Protein AF-A0AAN6XTU7-F1 (afdb_monomer_lite)

pLDDT: mean 77.51, std 16.93, range [44.97, 95.0]

Secondary structure (DSSP, 8-state):
-------TTTTS-------GGGS-HHHHHHHHHTTS-S---------TT-PPPHHHHHHHHHHTT-HHHHHHHGGGG-SB----SSHHHHHHHHHHHT-TTTGGG--B-

Foldseek 3Di:
DDDDDDDPPPPPPPPPDDDPVPDDLVVVLVVLVVLLPDPPPDPVPPPVPPDDDPSLVVLVVQLVPDVSSVQSSQLSNDQEQDADPDPVSVVVVVVQCPDPRHNVNHNYD

Structure (mmCIF, N/CA/C/O backbone):
data_AF-A0AAN6XTU7-F1
#
_entry.id   AF-A0AAN6XTU7-F1
#
loop_
_atom_site.group_PDB
_atom_site.id
_atom_site.type_symbol
_atom_site.label_atom_id
_atom_site.label_alt_id
_atom_site.label_comp_id
_atom_site.label_asym_id
_atom_site.label_entity_id
_atom_site.label_seq_id
_atom_site.pdbx_PDB_ins_code
_atom_site.Cartn_x
_atom_site.Cartn_y
_atom_site.Cartn_z
_atom_site.occupancy
_atom_site.B_iso_or_equiv
_atom_site.auth_seq_id
_atom_site.auth_comp_id
_atom_site.auth_asym_id
_atom_site.auth_atom_id
_atom_site.pdbx_PDB_model_num
ATOM 1 N N . MET A 1 1 ? -39.529 42.799 36.077 1.00 45.28 1 MET A N 1
ATOM 2 C CA . MET A 1 1 ? -39.471 42.669 34.604 1.00 45.28 1 MET A CA 1
ATOM 3 C C . MET A 1 1 ? -38.025 42.822 34.174 1.00 45.28 1 MET A C 1
ATOM 5 O O . MET A 1 1 ? -37.366 43.715 34.679 1.00 45.28 1 MET A O 1
ATOM 9 N N . GLY A 1 2 ? -37.538 41.940 33.304 1.00 44.97 2 GLY A N 1
ATOM 10 C CA . GLY A 1 2 ? -36.159 41.968 32.811 1.00 44.97 2 GLY A CA 1
ATOM 11 C C . GLY A 1 2 ? -35.688 40.584 32.377 1.00 44.97 2 GLY A C 1
ATOM 12 O O . GLY A 1 2 ? -34.662 40.107 32.843 1.00 44.97 2 GLY A O 1
ATOM 13 N N . ARG A 1 3 ? -36.495 39.892 31.558 1.00 47.16 3 ARG A N 1
ATOM 14 C CA . ARG A 1 3 ? -36.082 38.654 30.888 1.00 47.16 3 ARG A CA 1
ATOM 15 C C . ARG A 1 3 ? -35.037 39.038 29.842 1.00 47.16 3 ARG A C 1
ATOM 17 O O . ARG A 1 3 ? -35.376 39.748 28.902 1.00 47.16 3 ARG A O 1
ATOM 24 N N . TYR A 1 4 ? -33.803 38.575 30.005 1.00 46.84 4 TYR A N 1
ATOM 25 C CA . TYR A 1 4 ? -32.822 38.594 28.923 1.00 46.84 4 TYR A CA 1
ATOM 26 C C . TYR A 1 4 ? -33.311 37.662 27.802 1.00 46.84 4 TYR A C 1
ATOM 28 O O . TYR A 1 4 ? -33.557 36.483 28.075 1.00 46.84 4 TYR A O 1
ATOM 36 N N . PRO A 1 5 ? -33.504 38.158 26.567 1.00 54.94 5 PRO A N 1
ATOM 37 C CA . PRO A 1 5 ? -33.937 37.328 25.460 1.00 54.94 5 PRO A CA 1
ATOM 38 C C . PRO A 1 5 ? -32.727 36.622 24.835 1.00 54.94 5 PRO A C 1
ATOM 40 O O . PRO A 1 5 ? -31.726 37.247 24.508 1.00 54.94 5 PRO A O 1
ATOM 43 N N . ASN A 1 6 ? -32.851 35.304 24.691 1.00 54.44 6 ASN A N 1
ATOM 44 C CA . ASN A 1 6 ? -32.415 34.513 23.538 1.00 54.44 6 ASN A CA 1
ATOM 45 C C . ASN A 1 6 ? -31.136 34.980 22.814 1.00 54.44 6 ASN A C 1
ATOM 47 O O . ASN A 1 6 ? -31.210 35.685 21.812 1.00 54.44 6 ASN A O 1
ATOM 51 N N . HIS A 1 7 ? -29.975 34.483 23.249 1.00 48.94 7 HIS A N 1
ATOM 52 C CA . HIS A 1 7 ? -28.794 34.412 22.383 1.00 48.94 7 HIS A CA 1
ATOM 53 C C . HIS A 1 7 ? -28.867 33.096 21.580 1.00 48.94 7 HIS A C 1
ATOM 55 O O . HIS A 1 7 ? -28.902 32.031 22.207 1.00 48.94 7 HIS A O 1
ATOM 61 N N . PRO A 1 8 ? -28.892 33.112 20.234 1.00 55.91 8 PRO A N 1
ATOM 62 C CA . PRO A 1 8 ? -29.036 31.904 19.416 1.00 55.91 8 PRO A CA 1
ATOM 63 C C . PRO A 1 8 ? -27.720 31.128 19.196 1.00 55.91 8 PRO A C 1
ATOM 65 O O . PRO A 1 8 ? -27.681 30.217 18.378 1.00 55.91 8 PRO A O 1
ATOM 68 N N . ASP A 1 9 ? -26.650 31.416 19.944 1.00 51.47 9 ASP A N 1
ATOM 69 C CA . ASP A 1 9 ? -25.295 30.929 19.612 1.00 51.47 9 ASP A CA 1
ATOM 70 C C . ASP A 1 9 ? -24.795 29.747 20.459 1.00 51.47 9 ASP A C 1
ATOM 72 O O . ASP A 1 9 ? -23.623 29.372 20.413 1.00 51.47 9 ASP A O 1
ATOM 76 N N . ARG A 1 10 ? -25.664 29.110 21.253 1.00 47.78 10 ARG A N 1
ATOM 77 C CA . ARG A 1 10 ? -25.249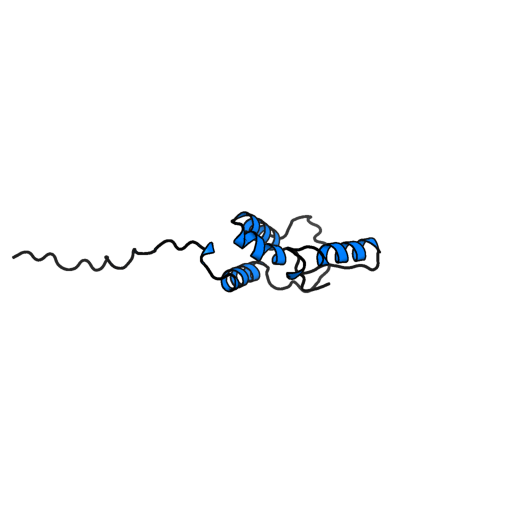 28.021 22.161 1.00 47.78 10 ARG A CA 1
ATOM 78 C C . ARG A 1 10 ? -25.192 26.617 21.547 1.00 47.78 10 ARG A C 1
ATOM 80 O O . ARG A 1 10 ? -24.888 25.678 22.276 1.00 47.78 10 ARG A O 1
ATOM 87 N N . LEU A 1 11 ? -25.420 26.451 20.242 1.00 53.47 11 LEU A N 1
ATOM 88 C CA . LEU A 1 11 ? -25.423 25.126 19.596 1.00 53.47 11 LEU A CA 1
ATOM 89 C C . LEU A 1 11 ? -24.206 24.816 18.705 1.00 53.47 11 LEU A C 1
ATOM 91 O O . LEU A 1 11 ? -24.193 23.760 18.081 1.00 53.47 11 LEU A O 1
ATOM 95 N N . LEU A 1 12 ? -23.171 25.665 18.650 1.00 51.28 12 LEU A N 1
ATOM 96 C CA . LEU A 1 12 ? -22.095 25.499 17.654 1.00 51.28 12 LEU A CA 1
ATOM 97 C C . LEU A 1 12 ? -20.736 24.964 18.140 1.00 51.28 12 LEU A C 1
ATOM 99 O O . LEU A 1 12 ? -19.841 24.825 17.314 1.00 51.28 12 LEU A O 1
ATOM 103 N N . TRP A 1 13 ? -20.528 24.614 19.416 1.00 48.19 13 TRP A N 1
ATOM 104 C CA . TRP A 1 13 ? -19.159 24.296 19.878 1.00 48.19 13 TRP A CA 1
ATOM 105 C C . TRP A 1 13 ? -18.942 22.959 20.587 1.00 48.19 13 TRP A C 1
ATOM 107 O O . TRP A 1 13 ? -17.838 22.699 21.062 1.00 48.19 13 TRP A O 1
ATOM 117 N N . SER A 1 14 ? -19.885 22.019 20.551 1.00 51.66 14 SER A N 1
ATOM 118 C CA . SER A 1 14 ? -19.570 20.629 20.912 1.00 51.66 14 SER A CA 1
ATOM 119 C C . SER A 1 14 ? -18.881 19.877 19.761 1.00 51.66 14 SER A C 1
ATOM 121 O O . SER A 1 14 ? -19.194 18.720 19.481 1.00 51.66 14 SER A O 1
ATOM 123 N N . ILE A 1 15 ? -17.882 20.491 19.110 1.00 60.00 15 ILE A N 1
ATOM 124 C CA . ILE A 1 15 ? -16.927 19.752 18.274 1.00 60.00 15 ILE A CA 1
ATOM 125 C C . ILE A 1 15 ? -16.042 18.955 19.233 1.00 60.00 15 ILE A C 1
ATOM 127 O O . ILE A 1 15 ? -14.937 19.345 19.611 1.00 60.00 15 ILE A O 1
ATOM 131 N N . ARG A 1 16 ? -16.566 17.819 19.694 1.00 64.19 16 ARG A N 1
ATOM 132 C CA . ARG A 1 16 ? -15.799 16.827 20.436 1.00 64.19 16 ARG A CA 1
ATOM 133 C C . ARG A 1 16 ? -14.702 16.352 19.490 1.00 64.19 16 ARG A C 1
ATOM 135 O O . ARG A 1 16 ? -15.014 15.684 18.506 1.00 64.19 16 ARG A O 1
ATOM 142 N N . ARG A 1 17 ? -13.437 16.701 19.760 1.00 63.44 17 ARG A N 1
ATOM 143 C CA . ARG A 1 17 ? -12.292 16.175 18.999 1.00 63.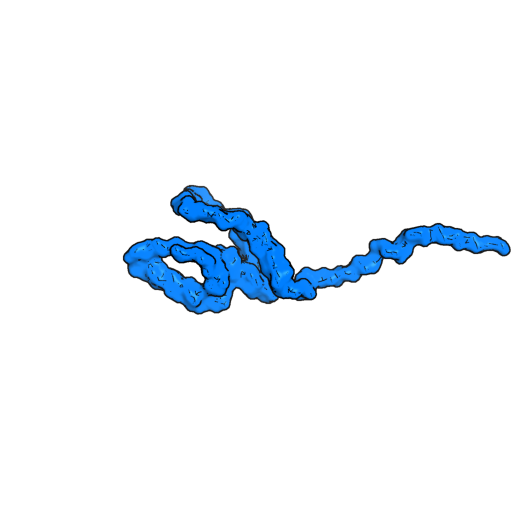44 17 ARG A CA 1
ATOM 144 C C . ARG A 1 17 ? -12.358 14.650 19.037 1.00 63.44 17 ARG A C 1
ATOM 146 O O . ARG A 1 17 ? -12.037 14.039 20.054 1.00 63.44 17 ARG A O 1
ATOM 153 N N . ARG A 1 18 ? -12.811 14.030 17.948 1.00 67.62 18 ARG A N 1
ATOM 154 C CA . ARG A 1 18 ? -12.630 12.597 17.736 1.00 67.62 18 ARG A CA 1
ATOM 155 C C . ARG A 1 18 ? -11.251 12.410 17.137 1.00 67.62 18 ARG A C 1
ATOM 157 O O . ARG A 1 18 ? -10.891 13.090 16.182 1.00 67.62 18 ARG A O 1
ATOM 164 N N . SER A 1 19 ? -10.485 11.509 17.737 1.00 75.56 19 SER A N 1
ATOM 165 C CA . SER A 1 19 ? -9.230 11.060 17.149 1.00 75.56 19 SER A CA 1
ATOM 166 C C . SER A 1 19 ? -9.513 10.490 15.761 1.00 75.56 19 SER A C 1
ATOM 168 O O . SER A 1 19 ? -10.464 9.728 15.596 1.00 75.56 19 SER A O 1
ATOM 170 N N . THR A 1 20 ? -8.688 10.825 14.775 1.00 76.69 20 THR A N 1
ATOM 171 C CA . THR A 1 20 ? -8.762 10.225 13.435 1.00 76.69 20 THR A CA 1
ATOM 172 C C . THR A 1 20 ? -8.511 8.716 13.478 1.00 76.69 20 THR A C 1
ATOM 174 O O . THR A 1 20 ? -9.080 7.985 12.679 1.00 76.69 20 THR A O 1
ATOM 177 N N . ALA A 1 21 ? -7.767 8.224 14.474 1.00 74.81 21 ALA A N 1
ATOM 178 C CA . ALA A 1 21 ? -7.591 6.793 14.740 1.00 74.81 21 ALA A CA 1
ATOM 179 C C . ALA A 1 21 ? -8.871 6.090 15.244 1.00 74.81 21 ALA A C 1
ATOM 181 O O . ALA A 1 21 ? -8.927 4.868 15.306 1.00 74.81 21 ALA A O 1
ATOM 182 N N . ALA A 1 22 ? -9.911 6.842 15.622 1.00 82.12 22 ALA A N 1
ATOM 183 C CA . ALA A 1 22 ? -11.208 6.269 15.984 1.00 82.12 22 ALA A CA 1
ATOM 184 C C . ALA A 1 22 ? -12.093 5.974 14.760 1.00 82.12 22 ALA A C 1
ATOM 186 O O . ALA A 1 22 ? -13.212 5.488 14.925 1.00 82.12 22 ALA A O 1
ATOM 187 N N . LEU A 1 23 ? -11.635 6.311 13.549 1.00 86.56 23 LEU A N 1
ATOM 188 C CA . LEU A 1 23 ? -12.316 5.929 12.318 1.00 86.56 23 LEU A CA 1
ATOM 189 C C . LEU A 1 23 ? -12.126 4.426 12.048 1.00 86.56 23 LEU A C 1
ATOM 191 O O . LEU A 1 23 ? -11.053 3.890 12.345 1.00 86.56 23 LEU A O 1
ATOM 195 N N . PRO A 1 24 ? -13.134 3.755 11.460 1.00 90.88 24 PRO A N 1
ATOM 196 C CA . PRO A 1 24 ? -12.972 2.402 10.940 1.00 90.88 24 PRO A CA 1
ATOM 197 C C . PRO A 1 24 ? -11.827 2.327 9.925 1.00 90.88 24 PRO A C 1
ATOM 199 O O . PRO A 1 24 ? -11.543 3.298 9.212 1.00 90.88 24 PRO A O 1
ATOM 202 N N . GLU A 1 25 ? -11.169 1.174 9.853 1.00 90.38 25 GLU A N 1
ATOM 203 C CA . GLU A 1 25 ? -9.989 0.983 9.005 1.00 90.38 25 GLU A CA 1
ATOM 204 C C . GLU A 1 25 ? -10.312 1.143 7.524 1.00 90.38 25 GLU A C 1
ATOM 206 O O . GLU A 1 25 ? -9.498 1.675 6.778 1.00 90.38 25 GLU A O 1
ATOM 211 N N . GLU A 1 26 ? -11.517 0.759 7.112 1.00 90.00 26 GLU A N 1
ATOM 212 C CA . GLU A 1 26 ? -11.996 0.846 5.734 1.00 90.00 26 GLU A CA 1
ATOM 213 C C . GLU A 1 26 ? -12.077 2.304 5.274 1.00 90.00 26 GLU A C 1
ATOM 215 O O . GLU A 1 26 ? -11.728 2.633 4.141 1.00 90.00 26 GLU A O 1
ATOM 220 N N . ILE A 1 27 ? -12.485 3.199 6.178 1.00 92.44 27 ILE A N 1
ATOM 221 C CA . ILE A 1 27 ? -12.567 4.634 5.902 1.00 92.44 27 ILE A CA 1
ATOM 222 C C . ILE A 1 27 ? -11.164 5.235 5.819 1.00 92.44 27 ILE A C 1
ATOM 224 O O . ILE A 1 27 ? -10.882 6.012 4.908 1.00 92.44 27 ILE A O 1
ATOM 228 N N . LEU A 1 28 ? -10.267 4.854 6.733 1.00 91.44 28 LEU A N 1
ATOM 229 C CA . LEU A 1 28 ? -8.866 5.281 6.680 1.00 91.44 28 LEU A CA 1
ATOM 230 C C . LEU A 1 28 ? -8.188 4.801 5.392 1.00 91.44 28 LEU A C 1
ATOM 232 O O . LEU A 1 28 ? -7.504 5.583 4.737 1.00 91.44 28 LEU A O 1
ATOM 236 N N . LEU A 1 29 ? -8.426 3.552 4.992 1.00 89.88 29 LEU A N 1
ATOM 237 C CA . LEU A 1 29 ? -7.898 2.988 3.757 1.00 89.88 29 LEU A CA 1
ATOM 238 C C . LEU A 1 29 ? -8.416 3.745 2.530 1.00 89.88 29 LEU A C 1
ATOM 240 O O . LEU A 1 29 ? -7.618 4.106 1.673 1.00 89.88 29 LEU A O 1
ATOM 244 N N . ALA A 1 30 ? -9.716 4.048 2.461 1.00 89.06 30 ALA A N 1
ATOM 245 C CA . ALA A 1 30 ? -10.290 4.818 1.355 1.00 89.06 30 ALA A CA 1
ATOM 246 C C . ALA A 1 30 ? -9.668 6.224 1.232 1.00 89.06 30 ALA A C 1
ATOM 248 O O . ALA A 1 30 ? -9.378 6.692 0.127 1.00 89.06 30 ALA A O 1
ATOM 249 N N . ILE A 1 31 ? -9.402 6.880 2.368 1.00 90.94 31 ILE A N 1
ATOM 250 C CA . ILE A 1 31 ? -8.695 8.168 2.397 1.00 90.94 31 ILE A CA 1
ATOM 251 C C . ILE A 1 31 ? -7.265 7.996 1.877 1.00 90.94 31 ILE A C 1
ATOM 253 O O . ILE A 1 31 ? -6.819 8.790 1.056 1.00 90.94 31 ILE A O 1
ATOM 257 N N . PHE A 1 32 ? -6.547 6.962 2.320 1.00 91.12 32 PHE A N 1
ATOM 258 C CA . PHE A 1 32 ? -5.148 6.768 1.936 1.00 91.12 32 PHE A CA 1
ATOM 259 C C . PHE A 1 32 ? -4.989 6.374 0.466 1.00 91.12 32 PHE A C 1
ATOM 261 O O . PHE A 1 32 ? -4.083 6.869 -0.194 1.00 91.12 32 PHE A O 1
ATOM 268 N N . VAL A 1 33 ? -5.889 5.551 -0.077 1.00 87.50 33 VAL A N 1
ATOM 269 C CA . VAL A 1 33 ? -5.899 5.196 -1.507 1.00 87.50 33 VAL A CA 1
ATOM 270 C C . VAL A 1 33 ? -6.109 6.434 -2.380 1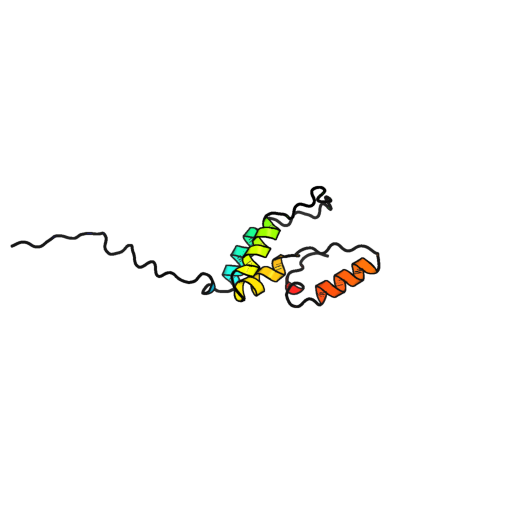.00 87.50 33 VAL A C 1
ATOM 272 O O . VAL A 1 33 ? -5.505 6.549 -3.440 1.00 87.50 33 VAL A O 1
ATOM 275 N N . SER A 1 34 ? -6.886 7.413 -1.910 1.00 84.81 34 SER A N 1
ATOM 276 C CA . SER A 1 34 ? -7.067 8.685 -2.623 1.00 84.81 34 SER A CA 1
ATOM 277 C C . SER A 1 34 ? -5.772 9.510 -2.737 1.00 84.81 34 SER A C 1
ATOM 279 O O . SER A 1 34 ? -5.689 10.390 -3.589 1.00 84.81 34 SER A O 1
ATOM 281 N N . ILE A 1 35 ? -4.765 9.236 -1.897 1.00 82.56 35 ILE A N 1
ATOM 282 C CA . ILE A 1 35 ? -3.448 9.899 -1.905 1.00 82.56 35 ILE A CA 1
ATOM 283 C C . ILE A 1 35 ? -2.491 9.221 -2.893 1.00 82.56 35 ILE A C 1
ATOM 285 O O . ILE A 1 35 ? -1.577 9.866 -3.392 1.00 82.56 35 ILE A O 1
ATOM 289 N N . GLU A 1 36 ? -2.708 7.938 -3.197 1.00 70.88 36 GLU A N 1
ATOM 290 C CA . GLU A 1 36 ? -1.859 7.121 -4.079 1.00 70.88 36 GLU A CA 1
ATOM 291 C C . GLU A 1 36 ? -1.866 7.628 -5.540 1.00 70.88 36 GLU A C 1
ATOM 293 O O . GLU A 1 36 ? -0.972 7.294 -6.316 1.00 70.88 36 GLU A O 1
ATOM 298 N N . GLY A 1 37 ? -2.836 8.481 -5.898 1.00 65.94 37 GLY A N 1
ATOM 299 C CA . GLY A 1 37 ? -3.042 8.977 -7.259 1.00 65.94 37 GLY A CA 1
ATOM 300 C C . GLY A 1 37 ? -3.652 7.908 -8.177 1.00 65.94 37 GLY A C 1
ATOM 301 O O . GLY A 1 37 ? -3.778 6.743 -7.788 1.00 65.94 37 GLY A O 1
ATOM 302 N N . PRO A 1 38 ? -4.095 8.266 -9.397 1.00 57.53 38 PRO A N 1
ATOM 303 C CA . PRO A 1 38 ? -4.540 7.262 -10.357 1.00 57.53 38 PRO A CA 1
ATOM 304 C C . PRO A 1 38 ? -3.392 6.281 -10.635 1.00 57.53 38 PRO A C 1
ATOM 306 O O . PRO A 1 38 ? -2.237 6.716 -10.675 1.00 57.53 38 PRO A O 1
ATOM 309 N N . PRO A 1 39 ? -3.681 4.980 -10.848 1.00 55.38 39 PRO A N 1
ATOM 310 C CA . PRO A 1 39 ? -2.666 4.022 -11.251 1.00 55.38 39 PRO A CA 1
ATOM 311 C C . PRO A 1 39 ? -2.062 4.537 -12.551 1.00 55.38 39 PRO A C 1
ATOM 313 O O . PRO A 1 39 ? -2.696 4.503 -13.603 1.00 55.38 39 PRO A O 1
ATOM 316 N N . GLN A 1 40 ? -0.866 5.108 -12.448 1.00 54.22 40 GLN A N 1
ATOM 317 C CA . GLN A 1 40 ? -0.128 5.593 -13.593 1.00 54.22 40 GLN A CA 1
ATOM 318 C C . GLN A 1 40 ? 0.174 4.335 -14.400 1.00 54.22 40 GLN A C 1
ATOM 320 O O . GLN A 1 40 ? 1.006 3.526 -13.984 1.00 54.22 40 GLN A O 1
ATOM 325 N N . GLU A 1 41 ? -0.598 4.118 -15.473 1.00 45.78 41 GLU A N 1
ATOM 326 C CA . GLU A 1 41 ? -0.373 3.040 -16.430 1.00 45.78 41 GLU A CA 1
ATOM 327 C C . GLU A 1 41 ? 1.121 2.979 -16.674 1.00 45.78 41 GLU A C 1
ATOM 329 O O . GLU A 1 41 ? 1.742 4.024 -16.882 1.00 45.78 41 GLU A O 1
ATOM 334 N N . ALA A 1 42 ? 1.680 1.782 -16.516 1.00 46.47 42 ALA A N 1
ATOM 335 C CA . ALA A 1 42 ? 3.099 1.506 -16.442 1.00 46.47 42 ALA A CA 1
ATOM 336 C C . ALA A 1 42 ? 3.846 2.016 -17.682 1.00 46.47 42 ALA A C 1
ATOM 338 O O . ALA A 1 42 ? 4.277 1.262 -18.546 1.00 46.47 42 ALA A O 1
ATOM 339 N N . SER A 1 43 ? 4.061 3.321 -17.763 1.00 45.44 43 SER A N 1
ATOM 340 C CA . SER A 1 43 ? 5.188 3.855 -18.471 1.00 45.44 43 SER A CA 1
ATOM 341 C C . SER A 1 43 ? 6.335 3.600 -17.515 1.00 45.44 43 SER A C 1
ATOM 343 O O . SER A 1 43 ? 6.426 4.210 -16.447 1.00 45.44 43 SER A O 1
ATOM 345 N N . CYS A 1 44 ? 7.205 2.674 -17.893 1.00 45.91 44 CYS A N 1
ATOM 346 C CA . CYS A 1 44 ? 8.537 2.496 -17.336 1.00 45.91 44 CYS A CA 1
ATOM 347 C C . CYS A 1 44 ? 9.398 3.755 -17.558 1.00 45.91 44 CYS A C 1
ATOM 349 O O . CYS A 1 44 ? 10.576 3.635 -17.876 1.00 45.91 44 CYS A O 1
ATOM 351 N N . ARG A 1 45 ? 8.821 4.965 -17.459 1.00 46.25 45 ARG A N 1
ATOM 352 C CA . ARG A 1 45 ? 9.549 6.222 -17.436 1.00 46.25 45 ARG A CA 1
ATOM 353 C C . ARG A 1 45 ? 10.429 6.134 -16.213 1.00 46.25 45 ARG A C 1
ATOM 355 O O . ARG A 1 45 ? 9.989 6.367 -15.088 1.00 46.25 45 ARG A O 1
ATOM 362 N N . GLU A 1 46 ? 11.663 5.732 -16.475 1.00 49.66 46 GLU A N 1
ATOM 363 C CA . GLU A 1 46 ? 12.817 5.986 -15.647 1.00 49.66 46 GLU A CA 1
ATOM 364 C C . GLU A 1 46 ? 12.607 7.374 -15.054 1.00 49.66 46 GLU A C 1
ATOM 366 O O . GLU A 1 46 ? 12.563 8.380 -15.765 1.00 49.66 46 GLU A O 1
ATOM 371 N N . ARG A 1 47 ? 12.320 7.418 -13.751 1.00 52.59 47 ARG A N 1
ATOM 372 C CA . ARG A 1 47 ? 12.241 8.673 -13.016 1.00 52.59 47 ARG A CA 1
ATOM 373 C C . ARG A 1 47 ? 13.673 9.179 -12.944 1.00 52.59 47 ARG A C 1
ATOM 375 O O . ARG A 1 47 ? 14.400 8.881 -12.003 1.00 52.59 47 ARG A O 1
ATOM 382 N N . THR A 1 48 ? 14.090 9.877 -13.993 1.00 50.75 48 THR A N 1
ATOM 383 C CA . THR A 1 48 ? 15.462 10.340 -14.218 1.00 50.75 48 THR A CA 1
ATOM 384 C C . THR A 1 48 ? 15.921 11.383 -13.201 1.00 50.75 48 THR A C 1
ATOM 386 O O . THR A 1 48 ? 17.099 11.711 -13.173 1.00 50.75 48 THR A O 1
ATOM 389 N N . ASP A 1 49 ? 15.025 11.886 -12.349 1.00 57.50 49 ASP A N 1
ATOM 390 C CA . ASP A 1 49 ? 15.328 12.950 -11.384 1.00 57.50 49 ASP A CA 1
ATOM 391 C C . ASP A 1 49 ? 15.668 12.434 -9.970 1.00 57.50 49 ASP A C 1
ATOM 393 O O . ASP A 1 49 ? 15.942 13.214 -9.066 1.00 57.50 49 ASP A O 1
ATOM 397 N N . GLY A 1 50 ? 15.601 11.119 -9.709 1.00 62.16 50 GLY A N 1
ATOM 398 C CA . GLY A 1 50 ? 15.878 10.550 -8.374 1.00 62.16 50 GLY A CA 1
ATOM 399 C C . GLY A 1 50 ? 14.920 11.004 -7.256 1.00 62.16 50 GLY A C 1
ATOM 400 O O . GLY A 1 50 ? 15.006 10.519 -6.126 1.00 62.16 50 GLY A O 1
ATOM 401 N N . ARG A 1 51 ? 13.982 11.907 -7.558 1.00 67.19 51 ARG A N 1
ATOM 402 C CA . ARG A 1 51 ? 12.994 12.435 -6.626 1.00 67.19 51 ARG A CA 1
ATOM 403 C C . ARG A 1 51 ? 11.915 11.389 -6.363 1.00 67.19 51 ARG A C 1
ATOM 405 O O . ARG A 1 51 ? 11.273 10.874 -7.281 1.00 67.19 51 ARG A O 1
ATOM 412 N N . VAL A 1 52 ? 11.716 11.083 -5.084 1.00 71.88 52 VAL A N 1
ATOM 413 C CA . VAL A 1 52 ? 10.594 10.257 -4.630 1.00 71.88 52 VAL A CA 1
ATOM 414 C C . VAL A 1 52 ? 9.297 11.021 -4.929 1.00 71.88 52 VAL A C 1
ATOM 416 O O . VAL A 1 52 ? 9.231 12.211 -4.608 1.00 71.88 52 VAL A O 1
ATOM 419 N N . PRO A 1 53 ? 8.280 10.386 -5.537 1.00 80.88 53 PRO A N 1
ATOM 420 C CA . PRO A 1 53 ? 7.001 11.041 -5.798 1.00 80.88 53 PRO A CA 1
ATOM 421 C C . PRO A 1 53 ? 6.364 11.559 -4.516 1.00 80.88 53 PRO A C 1
ATOM 423 O O . PRO A 1 53 ? 6.504 10.943 -3.454 1.00 80.88 53 PRO A O 1
ATOM 426 N N . GLU A 1 54 ? 5.640 12.669 -4.617 1.00 84.12 54 GLU A N 1
ATOM 427 C CA . GLU A 1 54 ? 4.981 13.281 -3.463 1.00 84.12 54 GLU A CA 1
ATOM 428 C C . GLU A 1 54 ? 3.933 12.345 -2.847 1.00 84.12 54 GLU A C 1
ATOM 430 O O . GLU A 1 54 ? 3.796 12.315 -1.624 1.00 84.12 54 GLU A O 1
ATOM 435 N N . GLU A 1 55 ? 3.288 11.496 -3.653 1.00 84.12 55 GLU A N 1
ATOM 436 C CA . GLU A 1 55 ? 2.342 10.481 -3.179 1.00 84.12 55 GLU A CA 1
ATOM 437 C C . GLU A 1 55 ? 3.047 9.453 -2.284 1.00 84.12 55 GLU A C 1
ATOM 439 O O . GLU A 1 55 ? 2.601 9.156 -1.175 1.00 84.12 55 GLU A O 1
ATOM 444 N N . VAL A 1 56 ? 4.212 8.963 -2.719 1.00 84.62 56 VAL A N 1
ATOM 445 C CA . VAL A 1 56 ? 5.011 7.995 -1.952 1.00 84.62 56 VAL A CA 1
ATOM 446 C C . VAL A 1 56 ? 5.509 8.623 -0.648 1.00 84.62 56 VAL A C 1
ATOM 448 O O . VAL A 1 56 ? 5.468 7.974 0.400 1.00 84.62 56 VAL A O 1
ATOM 451 N N . LEU A 1 57 ? 5.930 9.892 -0.677 1.00 88.69 57 LEU A N 1
ATOM 452 C CA . LEU A 1 57 ? 6.315 10.633 0.530 1.00 88.69 57 LEU A CA 1
ATOM 453 C C . LEU A 1 57 ? 5.132 10.811 1.490 1.00 88.69 57 LEU A C 1
ATOM 455 O O . LEU A 1 57 ? 5.291 10.646 2.700 1.00 88.69 57 LEU A O 1
ATOM 459 N N . ALA A 1 58 ? 3.937 11.099 0.976 1.00 90.69 58 ALA A N 1
ATOM 460 C CA . ALA A 1 58 ? 2.737 11.219 1.794 1.00 90.69 58 ALA A CA 1
ATOM 461 C C . ALA A 1 58 ? 2.395 9.893 2.493 1.00 90.69 58 ALA A C 1
ATOM 463 O O . ALA A 1 58 ? 2.178 9.885 3.707 1.00 90.69 58 ALA A O 1
ATOM 464 N N . ILE A 1 59 ? 2.447 8.761 1.779 1.00 91.00 59 ILE A N 1
ATOM 465 C CA . ILE A 1 59 ? 2.260 7.429 2.377 1.00 91.00 59 ILE A CA 1
ATOM 466 C C . ILE A 1 59 ? 3.331 7.141 3.441 1.00 91.00 59 ILE A C 1
ATOM 468 O O . ILE A 1 59 ? 3.010 6.652 4.528 1.00 91.00 59 ILE A O 1
ATOM 472 N N . GLN A 1 60 ? 4.598 7.483 3.188 1.00 91.25 60 GLN A N 1
ATOM 473 C CA . GLN A 1 60 ? 5.664 7.347 4.188 1.00 91.25 60 GLN A CA 1
ATOM 474 C C . GLN A 1 60 ? 5.382 8.175 5.449 1.00 91.25 60 GLN A C 1
ATOM 476 O O . GLN A 1 60 ? 5.532 7.657 6.555 1.00 91.25 60 GLN A O 1
ATOM 481 N N . ASN A 1 61 ? 4.906 9.411 5.301 1.00 93.75 61 ASN A N 1
ATOM 482 C CA . ASN A 1 61 ? 4.554 10.275 6.427 1.00 93.75 61 ASN A CA 1
ATOM 483 C C . ASN A 1 61 ? 3.361 9.731 7.230 1.00 93.75 61 ASN A C 1
ATOM 485 O O . ASN A 1 61 ? 3.400 9.734 8.463 1.00 93.75 61 ASN A O 1
ATOM 489 N N . LEU A 1 62 ? 2.331 9.188 6.566 1.00 92.19 62 LEU A N 1
ATOM 490 C CA . LEU A 1 62 ? 1.200 8.532 7.242 1.00 92.19 62 LEU A CA 1
ATOM 491 C C . LEU A 1 62 ? 1.667 7.365 8.115 1.00 92.19 62 LEU A C 1
ATOM 493 O O . LEU A 1 62 ? 1.194 7.181 9.237 1.00 92.19 62 LEU A O 1
ATOM 497 N N . ARG A 1 63 ? 2.657 6.596 7.650 1.00 93.56 63 ARG A N 1
ATOM 498 C CA . ARG A 1 63 ? 3.203 5.468 8.419 1.00 93.56 63 ARG A CA 1
ATOM 499 C C . ARG A 1 63 ? 3.868 5.884 9.730 1.00 93.56 63 ARG A C 1
ATOM 501 O O . ARG A 1 63 ? 4.025 5.034 10.607 1.00 93.56 63 ARG A O 1
ATOM 508 N N . LEU A 1 64 ? 4.250 7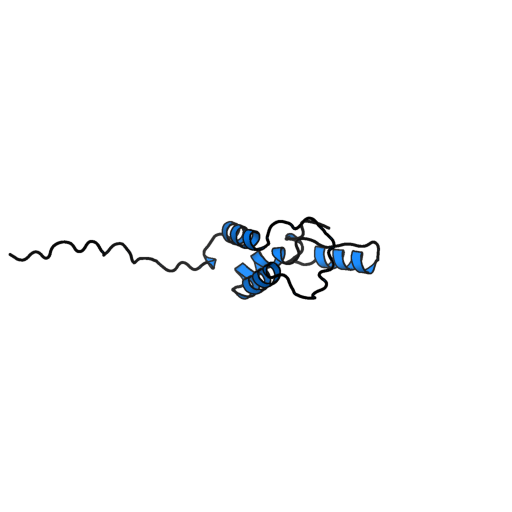.153 9.870 1.00 94.81 64 LEU A N 1
ATOM 509 C CA . LEU A 1 64 ? 4.882 7.701 11.070 1.00 94.81 64 LEU A CA 1
ATOM 510 C C . LEU A 1 64 ? 3.871 8.260 12.081 1.00 94.81 64 LEU A C 1
ATOM 512 O O . LEU A 1 64 ? 4.258 8.592 13.197 1.00 94.81 64 LEU A O 1
ATOM 516 N N . THR A 1 65 ? 2.583 8.354 11.732 1.00 93.44 65 THR A N 1
ATOM 517 C CA . THR A 1 65 ? 1.584 8.999 12.598 1.00 93.44 65 THR A CA 1
ATOM 518 C C . THR A 1 65 ? 1.231 8.142 13.818 1.00 93.44 65 THR A C 1
ATOM 520 O O . THR A 1 65 ? 1.268 8.615 14.952 1.00 93.44 65 THR A O 1
ATOM 523 N N . CYS A 1 66 ? 0.876 6.869 13.609 1.00 92.50 66 CYS A N 1
ATOM 524 C CA . CYS A 1 66 ? 0.589 5.909 14.680 1.00 92.50 66 CYS A CA 1
ATOM 525 C C . CYS A 1 66 ? 0.661 4.459 14.167 1.00 92.50 66 CYS A C 1
ATOM 527 O O . CYS A 1 66 ? 0.751 4.216 12.963 1.00 92.50 66 CYS A O 1
ATOM 529 N N . ARG A 1 67 ? 0.568 3.468 15.070 1.00 92.25 67 ARG A N 1
ATOM 530 C CA . ARG A 1 67 ? 0.630 2.034 14.709 1.00 92.25 67 ARG A CA 1
ATOM 531 C C . ARG A 1 67 ? -0.474 1.602 13.739 1.00 92.25 67 ARG A C 1
ATOM 533 O O . ARG A 1 67 ? -0.212 0.816 12.835 1.00 92.25 67 ARG A O 1
ATOM 540 N N . GLN A 1 68 ? -1.693 2.112 13.913 1.00 92.00 68 GLN A N 1
ATOM 541 C CA . GLN A 1 68 ? -2.814 1.785 13.029 1.00 92.00 68 GLN A CA 1
ATOM 542 C C . GLN A 1 68 ? -2.569 2.325 11.617 1.00 92.00 68 GLN A C 1
ATOM 544 O O . GLN A 1 68 ? -2.686 1.578 10.651 1.00 92.00 68 GLN A O 1
ATOM 549 N N . PHE A 1 69 ? -2.151 3.589 11.506 1.00 93.88 69 PHE A N 1
ATOM 550 C CA . PHE A 1 69 ? -1.825 4.208 10.223 1.00 93.88 69 PHE A CA 1
ATOM 551 C C . PHE A 1 69 ? -0.657 3.488 9.552 1.00 93.88 69 PHE A C 1
ATOM 553 O O . PHE A 1 69 ? -0.725 3.205 8.365 1.00 93.88 69 PHE A O 1
ATOM 560 N N . ASN A 1 70 ? 0.373 3.107 10.314 1.00 93.19 70 ASN A N 1
ATOM 561 C CA . ASN A 1 70 ? 1.481 2.306 9.805 1.00 93.19 70 ASN A CA 1
ATOM 562 C C . ASN A 1 70 ? 1.001 1.003 9.158 1.00 93.19 70 ASN A C 1
ATOM 564 O O . ASN A 1 70 ? 1.398 0.704 8.032 1.00 93.19 70 ASN A O 1
ATOM 568 N N . ARG A 1 71 ? 0.119 0.259 9.832 1.00 93.00 71 ARG A N 1
ATOM 569 C CA . ARG A 1 71 ? -0.409 -1.004 9.307 1.00 93.00 71 ARG A CA 1
ATOM 570 C C . ARG A 1 71 ? -1.253 -0.804 8.045 1.00 93.00 71 ARG A C 1
ATOM 572 O O . ARG A 1 71 ? -1.100 -1.581 7.114 1.00 93.00 71 ARG A O 1
ATOM 579 N N . ILE A 1 72 ? -2.100 0.225 8.005 1.00 92.62 72 ILE A N 1
ATOM 580 C CA . ILE A 1 72 ? -3.005 0.490 6.870 1.00 92.62 72 ILE A CA 1
ATOM 581 C C . ILE A 1 72 ? -2.254 1.090 5.672 1.00 92.62 72 ILE A C 1
ATOM 583 O O . ILE A 1 72 ? -2.551 0.758 4.531 1.00 92.62 72 ILE A O 1
ATOM 587 N N . ALA A 1 73 ? -1.269 1.957 5.913 1.00 92.69 73 ALA A N 1
ATOM 588 C CA . ALA A 1 73 ? -0.542 2.664 4.860 1.00 92.69 73 ALA A CA 1
ATOM 589 C C . ALA A 1 73 ? 0.636 1.861 4.283 1.00 92.69 73 ALA A C 1
ATOM 591 O O . ALA A 1 73 ? 1.040 2.111 3.154 1.00 92.69 73 ALA A O 1
ATOM 592 N N . SER A 1 74 ? 1.207 0.899 5.021 1.00 92.44 74 SER A N 1
ATOM 593 C CA . SER A 1 74 ? 2.358 0.117 4.528 1.00 92.44 74 SER A CA 1
ATOM 594 C C . SER A 1 74 ? 2.096 -0.654 3.221 1.00 92.44 74 SER A C 1
ATOM 596 O O . SER A 1 74 ? 2.982 -0.620 2.366 1.00 92.44 74 SER A O 1
ATOM 598 N N . PRO A 1 75 ? 0.918 -1.274 3.009 1.00 91.81 75 PRO A N 1
ATOM 599 C CA . PRO A 1 75 ? 0.579 -1.911 1.735 1.00 91.81 75 PRO A CA 1
ATOM 600 C C . PRO A 1 75 ? 0.603 -0.943 0.538 1.00 91.81 75 PRO A C 1
ATOM 602 O O . PRO A 1 75 ? 0.953 -1.338 -0.566 1.00 91.81 75 PRO A O 1
ATOM 605 N N . LEU A 1 76 ? 0.309 0.342 0.756 1.00 89.50 76 LEU A N 1
ATOM 606 C CA . LEU A 1 76 ? 0.222 1.367 -0.297 1.00 89.50 76 LEU A CA 1
ATOM 607 C C . LEU A 1 76 ? 1.589 1.926 -0.730 1.00 89.50 76 LEU A C 1
ATOM 609 O O . LEU A 1 76 ? 1.673 2.834 -1.548 1.00 89.50 76 LEU A O 1
ATOM 613 N N . LEU A 1 77 ? 2.694 1.437 -0.157 1.00 87.38 77 LEU A N 1
ATOM 614 C CA . LEU A 1 77 ? 4.033 1.909 -0.526 1.00 87.38 77 LEU A CA 1
ATOM 615 C C . LEU A 1 77 ? 4.504 1.394 -1.880 1.00 87.38 77 LEU A C 1
ATOM 617 O O . LEU A 1 77 ? 5.346 2.026 -2.517 1.00 87.38 77 LEU A O 1
ATOM 621 N N . MET A 1 78 ? 4.049 0.204 -2.261 1.00 84.31 78 MET A N 1
ATOM 622 C CA . MET A 1 78 ? 4.567 -0.491 -3.430 1.00 84.31 78 MET A CA 1
ATOM 623 C C . MET A 1 78 ? 3.458 -1.291 -4.119 1.00 84.31 78 MET A C 1
ATOM 625 O O . MET A 1 78 ? 3.478 -2.521 -4.098 1.00 84.31 78 MET A O 1
ATOM 629 N N . PRO A 1 79 ? 2.489 -0.594 -4.737 1.00 82.31 79 PRO A N 1
ATOM 630 C CA . PRO A 1 79 ? 1.389 -1.239 -5.449 1.00 82.31 79 PRO A CA 1
ATOM 631 C C . PRO A 1 79 ? 1.845 -1.972 -6.718 1.00 82.31 79 PRO A C 1
ATOM 633 O O . PRO A 1 79 ? 1.182 -2.915 -7.148 1.00 82.31 79 PRO A O 1
ATOM 636 N N . THR A 1 80 ? 2.985 -1.576 -7.294 1.00 83.56 80 THR A N 1
ATOM 637 C CA . THR A 1 80 ? 3.552 -2.176 -8.508 1.00 83.56 80 THR A CA 1
ATOM 638 C C . THR A 1 80 ? 4.984 -2.628 -8.257 1.00 83.56 80 THR A C 1
ATOM 640 O O . THR A 1 80 ? 5.810 -1.844 -7.782 1.00 83.56 80 THR A O 1
ATOM 643 N N . VAL A 1 81 ? 5.291 -3.877 -8.605 1.00 84.62 81 VAL A N 1
ATOM 644 C CA . VAL A 1 81 ? 6.630 -4.463 -8.477 1.00 84.62 81 VAL A CA 1
ATOM 645 C C . VAL A 1 81 ? 7.142 -4.809 -9.871 1.00 84.62 81 VAL A C 1
ATOM 647 O O . VAL A 1 81 ? 6.728 -5.826 -10.402 1.00 84.62 81 VAL A O 1
ATOM 650 N N . PRO A 1 82 ? 8.035 -4.012 -10.479 1.00 83.31 82 PRO A N 1
ATOM 651 C CA . PRO A 1 82 ? 8.563 -4.342 -11.796 1.00 83.31 82 PRO A CA 1
ATOM 652 C C . PRO A 1 82 ? 9.458 -5.583 -11.717 1.00 83.31 82 PRO A C 1
ATOM 654 O O . PRO A 1 82 ? 10.391 -5.627 -10.908 1.00 83.31 82 PRO A O 1
ATOM 657 N N . VAL A 1 83 ? 9.203 -6.562 -12.584 1.00 85.94 83 VAL A N 1
ATOM 658 C CA . VAL A 1 83 ? 9.990 -7.799 -12.668 1.00 85.94 83 VAL A CA 1
ATOM 659 C C . VAL A 1 83 ? 10.695 -7.901 -14.016 1.00 85.94 83 VAL A C 1
ATOM 661 O O . VAL A 1 83 ? 10.135 -7.593 -15.064 1.00 85.94 83 VAL A O 1
ATOM 664 N N . ASP A 1 84 ? 11.950 -8.347 -13.982 1.00 89.12 84 ASP A N 1
ATOM 665 C CA . ASP A 1 84 ? 12.729 -8.694 -15.169 1.00 89.12 84 ASP A CA 1
ATOM 666 C C . ASP A 1 84 ? 13.098 -10.190 -15.135 1.00 89.12 84 ASP A C 1
ATOM 668 O O . ASP A 1 84 ? 12.951 -10.864 -14.114 1.00 89.12 84 ASP A O 1
ATOM 672 N N . TYR A 1 85 ? 13.594 -10.728 -16.253 1.00 89.62 85 TYR A N 1
ATOM 673 C CA . TYR A 1 85 ? 13.982 -12.143 -16.356 1.00 89.62 85 TYR A CA 1
ATOM 674 C C . TYR A 1 85 ? 15.282 -12.502 -15.609 1.00 89.62 85 TYR A C 1
ATOM 676 O O . TYR A 1 85 ? 15.755 -13.636 -15.697 1.00 89.62 85 TYR A O 1
ATOM 684 N N . ARG A 1 86 ? 15.908 -11.570 -14.880 1.00 95.00 86 ARG A N 1
ATOM 685 C CA . ARG A 1 86 ? 17.134 -11.845 -14.127 1.00 95.00 86 ARG A CA 1
ATOM 686 C C . ARG A 1 86 ? 16.777 -12.490 -12.797 1.00 95.00 86 ARG A C 1
ATOM 688 O O . ARG A 1 86 ? 15.867 -12.067 -12.087 1.00 95.00 86 ARG A O 1
ATOM 695 N N . TYR A 1 87 ? 17.596 -13.455 -12.392 1.00 93.44 87 TYR A N 1
ATOM 696 C CA . TYR A 1 87 ? 17.445 -14.147 -11.112 1.00 93.44 87 TYR A CA 1
ATOM 697 C C . TYR A 1 87 ? 17.336 -13.187 -9.913 1.00 93.44 87 TY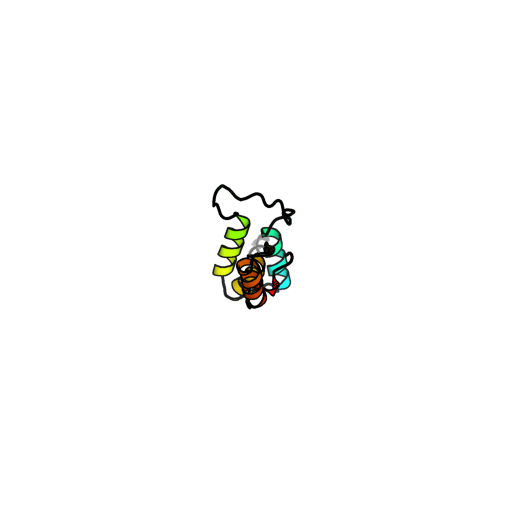R A C 1
ATOM 699 O O . TYR A 1 87 ? 16.541 -13.406 -9.003 1.00 93.44 87 TYR A O 1
ATOM 707 N N . SER A 1 88 ? 18.095 -12.088 -9.921 1.00 90.94 88 SER A N 1
ATOM 708 C CA . SER A 1 88 ? 18.046 -11.075 -8.864 1.00 90.94 88 SER A CA 1
ATOM 709 C C . SER A 1 88 ? 16.688 -10.375 -8.748 1.00 90.94 88 SER A C 1
ATOM 711 O O . SER A 1 88 ? 16.296 -10.022 -7.638 1.00 90.94 88 SER A O 1
ATOM 713 N N . SER A 1 89 ? 15.973 -10.177 -9.859 1.00 90.88 89 SER A N 1
ATOM 714 C CA . SER A 1 89 ? 14.651 -9.542 -9.858 1.00 90.88 89 SER A CA 1
ATOM 715 C C . SER A 1 89 ? 13.574 -10.503 -9.367 1.00 90.88 89 SER A C 1
ATOM 717 O O . SER A 1 89 ? 12.806 -10.160 -8.471 1.00 90.88 89 SER A O 1
ATOM 719 N N . ILE A 1 90 ? 13.616 -11.758 -9.821 1.00 91.56 90 ILE A N 1
ATOM 720 C CA . ILE A 1 90 ? 12.724 -12.823 -9.336 1.00 91.56 90 ILE A CA 1
ATOM 721 C C . ILE A 1 90 ? 12.912 -13.049 -7.827 1.00 91.56 90 ILE A C 1
ATOM 723 O O . ILE A 1 90 ? 11.942 -13.132 -7.079 1.00 91.56 90 ILE A O 1
ATOM 727 N N . LYS A 1 91 ? 14.160 -13.065 -7.342 1.00 93.31 91 LYS A N 1
ATOM 728 C CA . LYS A 1 91 ? 14.449 -13.162 -5.904 1.00 93.31 91 LYS A CA 1
ATOM 729 C C . LYS A 1 91 ? 13.898 -11.966 -5.119 1.00 93.31 91 LYS A C 1
ATOM 731 O O . LYS A 1 91 ? 13.441 -12.127 -3.992 1.00 93.31 91 LYS A O 1
ATOM 736 N N . ARG A 1 92 ? 13.947 -10.759 -5.691 1.00 89.81 92 ARG A N 1
ATOM 737 C CA . ARG A 1 92 ? 13.370 -9.562 -5.066 1.00 89.81 92 ARG A CA 1
ATOM 738 C C . ARG A 1 92 ? 11.847 -9.658 -4.990 1.00 89.81 92 ARG A C 1
ATOM 740 O O . ARG A 1 92 ? 11.289 -9.286 -3.963 1.00 89.81 92 ARG A O 1
ATOM 747 N N . LEU A 1 93 ? 11.193 -10.172 -6.030 1.00 90.38 93 LEU A N 1
ATOM 748 C CA . LEU A 1 93 ? 9.753 -10.429 -6.010 1.00 90.38 93 LEU A CA 1
ATOM 749 C C . LEU A 1 93 ? 9.380 -11.379 -4.864 1.00 90.38 93 LEU A C 1
ATOM 751 O O . LEU A 1 93 ? 8.477 -11.062 -4.097 1.00 90.38 93 LEU A O 1
ATOM 755 N N . ASP A 1 94 ? 10.124 -12.474 -4.692 1.00 91.19 94 ASP A N 1
ATOM 756 C CA . ASP A 1 94 ? 9.913 -13.446 -3.606 1.00 91.19 94 ASP A CA 1
ATOM 757 C C . ASP A 1 94 ? 10.079 -12.824 -2.198 1.00 91.19 94 ASP A C 1
ATOM 759 O O . ASP A 1 94 ? 9.321 -13.080 -1.257 1.00 91.19 94 ASP A O 1
ATOM 763 N N . GLN A 1 95 ? 11.038 -11.907 -2.046 1.00 91.00 95 GLN A N 1
ATOM 764 C CA . GLN A 1 95 ? 11.205 -11.137 -0.806 1.00 91.00 95 GLN A CA 1
ATOM 765 C C . GLN A 1 95 ? 10.034 -10.183 -0.543 1.00 91.00 95 GLN A C 1
ATOM 767 O O . GLN A 1 95 ? 9.646 -9.971 0.604 1.00 91.00 95 GLN A O 1
ATOM 772 N N . VAL A 1 96 ? 9.467 -9.589 -1.592 1.00 89.31 96 VAL A N 1
ATOM 773 C CA . VAL A 1 96 ? 8.305 -8.706 -1.464 1.00 89.31 96 VAL A CA 1
ATOM 774 C C . VAL A 1 96 ? 7.047 -9.503 -1.137 1.00 89.31 96 VAL A C 1
ATOM 776 O O . VAL A 1 96 ? 6.290 -9.094 -0.254 1.00 89.31 96 VAL A O 1
ATOM 779 N N . SER A 1 97 ? 6.825 -10.639 -1.801 1.00 87.31 97 SER A N 1
ATOM 780 C CA . SER A 1 97 ? 5.652 -11.487 -1.568 1.00 87.31 97 SER A CA 1
ATOM 781 C C . SER A 1 97 ? 5.626 -12.065 -0.156 1.00 87.31 97 SER A C 1
ATOM 783 O O . SER A 1 97 ? 4.553 -12.255 0.408 1.00 87.31 97 SER A O 1
ATOM 785 N N . SER A 1 98 ? 6.792 -12.292 0.448 1.00 90.44 98 SER A N 1
ATOM 786 C CA . SER A 1 98 ? 6.915 -12.745 1.838 1.00 90.44 98 SER A CA 1
ATOM 787 C C . SER A 1 98 ? 6.854 -11.612 2.876 1.00 90.44 98 SER A C 1
ATOM 789 O O . SER A 1 98 ? 6.804 -11.883 4.077 1.00 90.44 98 SER A O 1
ATOM 791 N N . HIS A 1 99 ? 6.828 -10.337 2.464 1.00 91.56 99 HIS A N 1
ATOM 792 C CA . HIS A 1 99 ? 6.890 -9.215 3.400 1.00 91.56 99 HIS A CA 1
ATOM 793 C C . HIS A 1 99 ? 5.534 -8.963 4.099 1.00 91.56 99 HIS A C 1
ATOM 795 O O . HIS A 1 99 ? 4.558 -8.604 3.432 1.00 91.56 99 HIS A O 1
ATOM 801 N N . PRO A 1 100 ? 5.445 -9.015 5.444 1.00 87.56 100 PRO A N 1
ATOM 802 C CA . PRO A 1 100 ? 4.168 -9.057 6.175 1.00 87.56 100 PRO A CA 1
ATOM 803 C C . PRO A 1 100 ? 3.321 -7.780 6.078 1.00 87.56 100 PRO A C 1
ATOM 805 O O . PRO A 1 100 ? 2.114 -7.822 6.284 1.00 87.56 100 PRO A O 1
ATOM 808 N N . LEU A 1 101 ? 3.946 -6.636 5.789 1.00 87.19 101 LEU A N 1
ATOM 809 C CA . LEU A 1 101 ? 3.269 -5.333 5.724 1.00 87.19 101 LEU A CA 1
ATOM 810 C C . LEU A 1 101 ? 3.079 -4.787 4.305 1.00 87.19 101 LEU A C 1
ATOM 812 O O . LEU A 1 101 ? 2.446 -3.749 4.154 1.00 87.19 101 LEU A O 1
ATOM 816 N N . ILE A 1 102 ? 3.689 -5.414 3.296 1.00 85.69 102 ILE A N 1
ATOM 817 C CA . ILE A 1 102 ? 3.752 -4.862 1.930 1.00 85.69 102 ILE A CA 1
ATOM 818 C C . ILE A 1 102 ? 3.103 -5.819 0.931 1.00 85.69 102 ILE A C 1
ATOM 820 O O . ILE A 1 102 ? 2.406 -5.361 0.034 1.00 85.69 102 ILE A O 1
ATOM 824 N N . SER A 1 103 ? 3.275 -7.133 1.114 1.00 87.38 103 SER A N 1
ATOM 825 C CA . SER A 1 103 ? 2.753 -8.167 0.208 1.00 87.38 103 SER A CA 1
ATOM 826 C C . SER A 1 103 ? 1.270 -8.001 -0.128 1.00 87.38 103 SER A C 1
ATOM 828 O O . SER A 1 103 ? 0.894 -8.100 -1.290 1.00 87.38 103 SER A O 1
ATOM 830 N N . SER A 1 104 ? 0.436 -7.675 0.864 1.00 87.94 104 SER A N 1
ATOM 831 C CA . SER A 1 104 ? -1.011 -7.497 0.692 1.00 87.94 104 SER A CA 1
ATOM 832 C C . SER A 1 104 ? -1.410 -6.294 -0.167 1.00 87.94 104 SER A C 1
ATOM 834 O O . SER A 1 104 ? -2.567 -6.196 -0.568 1.00 87.94 104 SER A O 1
ATOM 836 N N . GLY A 1 105 ? -0.488 -5.367 -0.426 1.00 84.81 105 GLY A N 1
ATOM 837 C CA . GLY A 1 105 ? -0.740 -4.156 -1.202 1.00 84.81 105 GLY A CA 1
ATOM 838 C C . GLY A 1 105 ? -0.279 -4.216 -2.652 1.00 84.81 105 GLY A C 1
ATOM 839 O O . GLY A 1 105 ? -0.603 -3.306 -3.411 1.00 84.81 105 GLY A O 1
ATOM 840 N N . VAL A 1 106 ? 0.442 -5.268 -3.051 1.00 85.44 106 VAL A N 1
ATOM 841 C CA . VAL A 1 106 ? 0.905 -5.443 -4.433 1.00 85.44 106 VAL A CA 1
ATOM 842 C C . VAL A 1 106 ? -0.288 -5.793 -5.324 1.00 85.44 106 VAL A C 1
ATOM 844 O O . VAL A 1 106 ? -0.963 -6.797 -5.108 1.00 85.44 106 VAL A O 1
ATOM 847 N N . ARG A 1 107 ? -0.548 -4.959 -6.333 1.00 84.69 107 ARG A N 1
ATOM 848 C CA . ARG A 1 107 ? -1.652 -5.109 -7.297 1.00 84.69 107 ARG A CA 1
ATOM 849 C C . ARG A 1 107 ? -1.157 -5.532 -8.681 1.00 84.69 107 ARG A C 1
ATOM 851 O O . ARG A 1 107 ? -1.897 -6.196 -9.400 1.00 84.69 107 ARG A O 1
ATOM 858 N N . THR A 1 108 ? 0.082 -5.176 -9.026 1.00 81.44 108 THR A N 1
ATOM 859 C CA . THR A 1 108 ? 0.668 -5.407 -10.354 1.00 81.44 108 THR A CA 1
ATOM 860 C C . THR A 1 108 ? 2.117 -5.889 -10.241 1.00 81.44 108 THR A C 1
ATOM 862 O O . THR A 1 108 ? 2.882 -5.363 -9.427 1.00 81.44 108 THR A O 1
ATOM 865 N N . VAL A 1 109 ? 2.487 -6.868 -11.072 1.00 81.19 109 VAL A N 1
ATOM 866 C CA . VAL A 1 109 ? 3.831 -7.464 -11.194 1.00 81.19 109 VAL A CA 1
ATOM 867 C C . VAL A 1 109 ? 4.297 -7.363 -12.643 1.00 81.19 109 VAL A C 1
ATOM 869 O O . VAL A 1 109 ? 3.445 -7.632 -13.519 1.00 81.19 109 VAL A O 1
#

Organism: NCBI:txid261697

Radius of gyration: 22.42 Å; chains: 1; bounding box: 58×57×53 Å

Sequence (109 aa):
MGRYPNHPDRLLWSIRRRSTAALPEEILLAIFVSIEGPPQEASCRERTDGRVPEE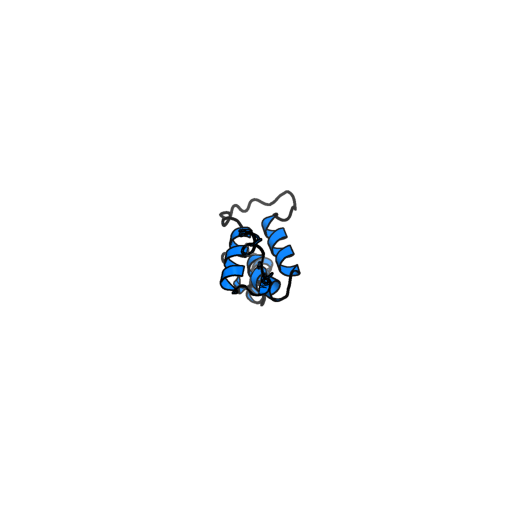VLAIQNLRLTCRQFNRIASPLLMPTVPVDYRYSSIKRLDQVSSHPLISSGVRTV